Protein AF-A0A535DD35-F1 (afdb_monomer_lite)

Radius of gyration: 15.54 Å; chains: 1; bounding box: 40×18×45 Å

pLDDT: mean 91.04, std 11.99, range [48.59, 98.44]

Secondary structure (DSSP, 8-state):
-HHHHHHHHHHHHHHHHHHHHHHTT-ST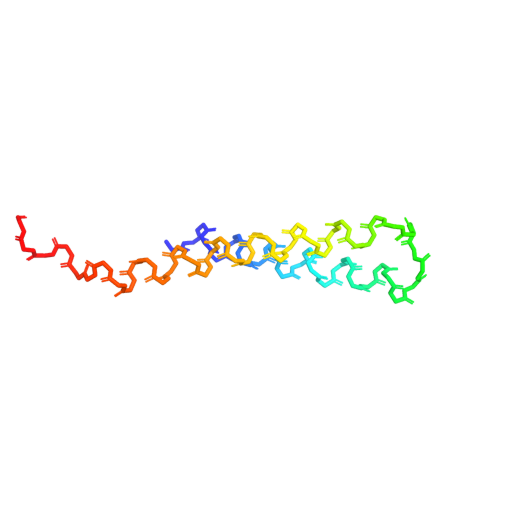THHHHHHHHHHHHHHHHHHHHHHHHHH------

Foldseek 3Di:
DVVLVVLLVQLVCQLVVLVVCVVVVHPPPVSVVSNVVSVVSNVVSVVVVVCVVVVDDPPPD

Structure (mmCIF, N/CA/C/O backbone):
data_AF-A0A535DD35-F1
#
_entry.id   AF-A0A535DD35-F1
#
loop_
_atom_site.group_PDB
_atom_site.id
_atom_site.type_symbol
_atom_site.label_atom_id
_atom_site.label_alt_id
_atom_site.label_comp_id
_atom_site.label_asym_id
_atom_site.label_entity_id
_atom_site.label_seq_id
_atom_site.pdbx_PDB_ins_code
_atom_site.Cartn_x
_atom_site.Cartn_y
_atom_site.Cartn_z
_atom_site.occupancy
_atom_site.B_iso_or_equiv
_atom_site.auth_seq_id
_atom_site.auth_comp_id
_atom_site.auth_asym_id
_atom_site.auth_atom_id
_atom_site.pdbx_PDB_model_num
ATOM 1 N N . MET A 1 1 ? -15.423 -11.924 8.547 1.00 62.22 1 MET A N 1
ATOM 2 C CA . MET A 1 1 ? -14.013 -12.376 8.558 1.00 62.22 1 MET A CA 1
ATOM 3 C C . MET A 1 1 ? -13.493 -12.817 7.183 1.00 62.22 1 MET A C 1
ATOM 5 O O . MET A 1 1 ? -12.555 -12.173 6.725 1.00 62.22 1 MET A O 1
ATOM 9 N N . PRO A 1 2 ? -14.071 -13.812 6.474 1.00 78.31 2 PRO A N 1
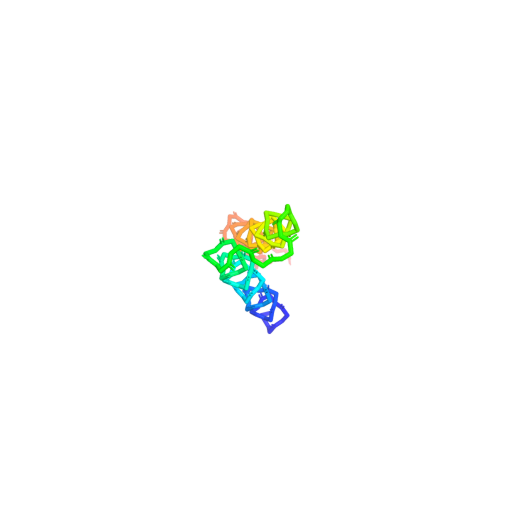ATOM 10 C CA . PRO A 1 2 ? -13.441 -14.381 5.270 1.00 78.31 2 PRO A CA 1
ATOM 11 C C . PRO A 1 2 ? -13.261 -13.365 4.134 1.00 78.31 2 PRO A C 1
ATOM 13 O O . PRO A 1 2 ? -12.195 -13.291 3.536 1.00 78.31 2 PRO A O 1
ATOM 16 N N . THR A 1 3 ? -14.248 -12.497 3.903 1.00 91.31 3 THR A N 1
ATOM 17 C CA . THR A 1 3 ? -14.200 -11.492 2.829 1.00 91.31 3 THR A CA 1
ATOM 18 C C . THR A 1 3 ? -13.056 -10.491 2.999 1.00 91.31 3 THR A C 1
ATOM 20 O O . THR A 1 3 ? -12.417 -10.116 2.023 1.00 91.31 3 THR A O 1
ATOM 23 N N . ARG A 1 4 ? -12.753 -10.072 4.234 1.00 91.75 4 ARG A N 1
ATOM 24 C CA . ARG A 1 4 ? -11.665 -9.114 4.496 1.00 91.75 4 ARG A CA 1
ATOM 25 C C . ARG A 1 4 ? -10.295 -9.748 4.297 1.00 91.75 4 ARG A C 1
ATOM 27 O O . ARG A 1 4 ? -9.404 -9.090 3.779 1.00 91.75 4 ARG A O 1
ATOM 34 N N . LEU A 1 5 ? -10.156 -11.026 4.654 1.00 93.31 5 LEU A N 1
ATOM 35 C CA . LEU A 1 5 ? -8.942 -11.796 4.392 1.00 93.31 5 LEU A CA 1
ATOM 36 C C . LEU A 1 5 ? -8.698 -11.938 2.882 1.00 93.31 5 LEU A C 1
ATOM 38 O O . LEU A 1 5 ? -7.582 -11.729 2.422 1.00 93.31 5 LEU A O 1
ATOM 42 N N . VAL A 1 6 ? -9.753 -12.222 2.109 1.00 97.06 6 VAL A N 1
ATOM 43 C CA . VAL A 1 6 ? -9.679 -12.271 0.641 1.00 97.06 6 VAL A CA 1
ATOM 44 C C . VAL A 1 6 ? -9.226 -10.923 0.082 1.00 97.06 6 VAL A C 1
ATOM 46 O O . VAL A 1 6 ? -8.293 -10.884 -0.711 1.00 97.06 6 VAL A O 1
ATOM 49 N N . TRP A 1 7 ? -9.814 -9.812 0.531 1.00 96.94 7 TRP A N 1
ATOM 50 C CA . TRP A 1 7 ? -9.401 -8.479 0.078 1.00 96.94 7 TRP A CA 1
ATOM 51 C C . TRP A 1 7 ? -7.980 -8.102 0.502 1.00 96.94 7 TRP A C 1
ATOM 53 O O . TRP A 1 7 ? -7.266 -7.488 -0.287 1.00 96.94 7 TRP A O 1
ATOM 63 N N . ALA A 1 8 ? -7.535 -8.504 1.694 1.00 96.50 8 ALA A N 1
ATOM 64 C CA . ALA A 1 8 ? -6.144 -8.339 2.113 1.00 96.50 8 ALA A CA 1
ATOM 65 C C . ALA A 1 8 ? -5.185 -9.125 1.206 1.00 96.50 8 ALA A C 1
ATOM 67 O O . ALA A 1 8 ? -4.136 -8.613 0.819 1.00 96.50 8 ALA A O 1
ATOM 68 N N . LEU A 1 9 ? -5.560 -10.348 0.821 1.00 97.62 9 LEU A N 1
ATOM 69 C CA . LEU A 1 9 ? -4.771 -11.172 -0.090 1.00 97.62 9 LEU A CA 1
ATOM 70 C C . LEU A 1 9 ? -4.740 -10.578 -1.503 1.00 97.62 9 LEU A C 1
ATOM 72 O O . LEU A 1 9 ? -3.674 -10.501 -2.104 1.00 97.62 9 LEU A O 1
ATOM 76 N N . VAL A 1 10 ? -5.873 -10.083 -2.009 1.00 98.06 10 VAL A N 1
ATOM 77 C CA . VAL A 1 10 ? -5.939 -9.354 -3.286 1.00 98.06 10 VAL A CA 1
ATOM 78 C C . VAL A 1 10 ? -5.048 -8.111 -3.248 1.00 98.06 10 VAL A C 1
ATOM 80 O O . VAL A 1 10 ? -4.265 -7.901 -4.170 1.00 98.06 10 VAL A O 1
ATOM 83 N N . ALA A 1 11 ? -5.110 -7.319 -2.174 1.00 98.25 11 ALA A N 1
ATOM 84 C CA . ALA A 1 11 ? -4.258 -6.146 -1.986 1.00 98.25 11 ALA A CA 1
ATOM 85 C C . ALA A 1 11 ? -2.767 -6.507 -2.036 1.00 98.25 11 ALA A C 1
ATOM 87 O O . ALA A 1 11 ? -2.001 -5.863 -2.754 1.00 98.25 11 ALA A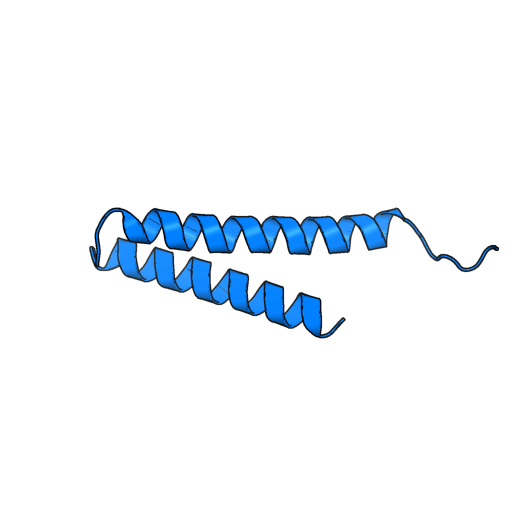 O 1
ATOM 88 N N . LEU A 1 12 ? -2.374 -7.564 -1.318 1.00 98.06 12 LEU A N 1
ATOM 89 C CA . LEU A 1 12 ? -0.999 -8.057 -1.284 1.00 98.06 12 LEU A CA 1
ATOM 90 C C . LEU A 1 12 ? -0.530 -8.514 -2.669 1.00 98.06 12 LEU A C 1
ATOM 92 O O . LEU A 1 12 ? 0.545 -8.119 -3.114 1.00 98.06 12 LEU A O 1
ATOM 96 N N . VAL A 1 13 ? -1.344 -9.312 -3.364 1.00 98.44 13 VAL A N 1
ATOM 97 C CA . VAL A 1 13 ? -1.022 -9.812 -4.706 1.00 98.44 13 VAL A CA 1
ATOM 98 C C . VAL A 1 13 ? -0.865 -8.657 -5.690 1.00 98.44 13 VAL A C 1
ATOM 100 O O . VAL A 1 13 ? 0.114 -8.635 -6.429 1.00 98.44 13 VAL A O 1
ATOM 103 N N . LEU A 1 14 ? -1.772 -7.676 -5.683 1.00 98.38 14 LEU A N 1
ATOM 104 C CA . LEU A 1 14 ? -1.675 -6.513 -6.567 1.00 98.38 14 LEU A CA 1
ATOM 105 C C . LEU A 1 14 ? -0.439 -5.669 -6.254 1.00 98.38 14 LEU A C 1
ATOM 107 O O . LEU A 1 14 ? 0.305 -5.330 -7.168 1.00 98.38 14 LEU A O 1
ATOM 111 N N . ALA A 1 15 ? -0.163 -5.383 -4.981 1.00 97.38 15 ALA A N 1
ATOM 112 C CA . ALA A 1 15 ? 1.019 -4.615 -4.602 1.00 97.38 15 ALA A CA 1
ATOM 113 C C . ALA A 1 15 ? 2.318 -5.305 -5.058 1.00 97.38 15 ALA A C 1
ATOM 115 O O . ALA A 1 15 ? 3.165 -4.666 -5.681 1.00 97.38 15 ALA A O 1
ATOM 116 N N . LEU A 1 16 ? 2.448 -6.615 -4.818 1.00 98.12 16 LEU A N 1
ATOM 117 C CA . LEU A 1 16 ? 3.613 -7.398 -5.240 1.00 98.12 16 LEU A CA 1
ATOM 118 C C . LEU A 1 16 ? 3.721 -7.507 -6.763 1.00 98.12 16 LEU A C 1
ATOM 120 O O . LEU A 1 16 ? 4.815 -7.367 -7.305 1.00 98.12 16 LEU A O 1
ATOM 124 N N . LEU A 1 17 ? 2.603 -7.723 -7.460 1.00 97.88 17 LEU A N 1
ATOM 125 C CA . LEU A 1 17 ? 2.573 -7.802 -8.918 1.00 97.88 17 LEU A CA 1
ATOM 126 C C . LEU A 1 17 ? 2.992 -6.471 -9.549 1.00 97.88 17 LEU A C 1
ATOM 128 O O . LEU A 1 17 ? 3.852 -6.456 -10.423 1.00 97.88 17 LEU A O 1
ATOM 132 N N . GLY A 1 18 ? 2.433 -5.353 -9.084 1.00 96.94 18 GLY A N 1
ATOM 133 C CA . GLY A 1 18 ? 2.808 -4.026 -9.564 1.00 96.94 18 GLY A CA 1
ATOM 134 C C . GLY A 1 18 ? 4.281 -3.719 -9.294 1.00 96.94 18 GLY A C 1
ATOM 135 O O . GLY A 1 18 ? 4.974 -3.205 -10.170 1.00 96.94 18 GLY A O 1
ATOM 136 N N . TRP A 1 19 ? 4.793 -4.109 -8.124 1.00 97.06 19 TRP A N 1
ATOM 137 C CA . TRP A 1 19 ? 6.209 -3.948 -7.792 1.00 97.06 19 TRP A CA 1
ATOM 138 C C . TRP A 1 19 ? 7.111 -4.789 -8.702 1.00 97.06 19 TRP A C 1
ATOM 140 O O . TRP A 1 19 ? 8.120 -4.302 -9.209 1.00 97.06 19 TRP A O 1
ATOM 150 N N . LEU A 1 20 ? 6.717 -6.035 -8.973 1.00 97.56 20 LEU A N 1
ATOM 151 C CA . LEU A 1 20 ? 7.411 -6.915 -9.907 1.00 97.56 20 LEU A CA 1
ATOM 152 C C . LEU A 1 20 ? 7.423 -6.334 -11.328 1.00 97.56 20 LEU A C 1
ATOM 154 O O . LEU A 1 20 ? 8.447 -6.409 -12.004 1.00 97.56 20 LEU A O 1
ATOM 158 N N . MET A 1 21 ? 6.320 -5.732 -11.781 1.00 97.19 21 MET A N 1
ATOM 159 C CA . MET A 1 21 ? 6.263 -5.056 -13.082 1.00 97.19 21 MET A CA 1
ATOM 160 C C . MET A 1 21 ? 7.268 -3.904 -13.156 1.00 97.19 21 MET A C 1
ATOM 162 O O . MET A 1 21 ? 7.991 -3.798 -14.144 1.00 97.19 21 MET A O 1
ATOM 166 N N . LEU A 1 22 ? 7.368 -3.092 -12.098 1.00 95.94 22 LEU A N 1
ATOM 167 C CA . LEU A 1 22 ? 8.323 -1.982 -12.027 1.00 95.94 22 LEU A CA 1
ATOM 168 C C . LEU A 1 22 ? 9.777 -2.469 -12.053 1.00 95.94 22 LEU A C 1
ATOM 170 O O . LEU A 1 22 ? 10.576 -1.929 -12.814 1.00 95.94 22 LEU A O 1
ATOM 174 N N . ILE A 1 23 ? 10.107 -3.514 -11.283 1.00 97.25 23 ILE A N 1
ATOM 175 C CA . ILE A 1 23 ? 11.453 -4.117 -11.272 1.00 97.25 23 ILE A CA 1
ATOM 176 C C . ILE A 1 23 ? 11.846 -4.612 -12.668 1.00 97.25 23 ILE A C 1
ATOM 178 O O . ILE A 1 23 ? 12.980 -4.418 -13.095 1.00 97.25 23 ILE A O 1
ATOM 182 N N . ASN A 1 24 ? 10.911 -5.229 -13.388 1.00 97.12 24 ASN A N 1
ATOM 183 C CA . ASN A 1 24 ? 11.168 -5.781 -14.718 1.00 97.12 24 ASN A CA 1
ATOM 184 C C . ASN A 1 24 ? 10.975 -4.763 -15.855 1.00 97.12 24 ASN A C 1
ATOM 186 O O . ASN A 1 24 ? 10.999 -5.157 -17.020 1.00 97.12 24 ASN A O 1
ATOM 190 N N . ALA A 1 25 ? 10.737 -3.482 -15.542 1.00 92.88 25 ALA A N 1
ATOM 191 C CA . ALA A 1 25 ? 10.379 -2.439 -16.509 1.00 92.88 25 ALA A CA 1
ATOM 192 C C . ALA A 1 25 ? 9.224 -2.841 -17.457 1.00 92.88 25 ALA A C 1
ATOM 194 O O . ALA A 1 25 ? 9.131 -2.384 -18.597 1.00 92.88 25 ALA A O 1
ATOM 195 N N . ALA A 1 26 ? 8.322 -3.702 -16.984 1.00 90.88 26 ALA A N 1
ATOM 196 C CA . ALA A 1 26 ? 7.220 -4.245 -17.759 1.00 90.88 26 ALA A CA 1
ATOM 197 C C . ALA A 1 26 ? 6.020 -3.289 -17.720 1.00 90.88 26 ALA A C 1
ATOM 199 O O . ALA A 1 26 ? 5.606 -2.844 -16.651 1.00 90.88 26 ALA A O 1
ATOM 200 N N . PHE A 1 27 ? 5.442 -2.992 -18.890 1.00 86.81 27 PHE A N 1
ATOM 201 C CA . PHE A 1 27 ? 4.259 -2.129 -19.057 1.00 86.81 27 PHE A CA 1
ATOM 202 C C . PHE A 1 27 ? 4.392 -0.680 -18.516 1.00 86.81 27 PHE A C 1
ATOM 204 O O . PHE A 1 27 ? 3.423 0.080 -18.506 1.00 86.81 27 PHE A O 1
ATOM 211 N N . GLY A 1 28 ? 5.598 -0.249 -18.127 1.00 90.12 28 GLY A N 1
ATOM 212 C CA . GLY A 1 28 ? 5.909 1.138 -17.774 1.00 90.12 28 GLY A CA 1
ATOM 213 C C . GLY A 1 28 ? 5.076 1.680 -16.607 1.00 90.12 28 GLY A C 1
ATOM 214 O O . GLY A 1 28 ? 5.072 1.123 -15.510 1.00 90.12 28 GLY A O 1
ATOM 215 N N . ILE A 1 29 ? 4.366 2.792 -16.843 1.00 93.00 29 ILE A N 1
ATOM 216 C CA . ILE A 1 29 ? 3.620 3.527 -15.806 1.00 93.00 29 ILE A CA 1
ATOM 217 C C . ILE A 1 29 ? 2.526 2.691 -15.125 1.00 93.00 29 ILE A C 1
ATOM 219 O O . ILE A 1 29 ? 2.167 2.964 -13.979 1.00 93.00 29 ILE A O 1
ATOM 223 N N . SER A 1 30 ? 2.013 1.647 -15.783 1.00 93.56 30 SER A N 1
ATOM 224 C CA . SER A 1 30 ? 0.949 0.815 -15.218 1.00 93.56 30 SER A CA 1
ATOM 225 C C . SER A 1 30 ? 1.381 0.079 -13.948 1.00 93.56 30 SER A C 1
ATOM 227 O O . SER A 1 30 ? 0.531 -0.212 -13.113 1.00 93.56 30 SER A O 1
ATOM 229 N N . GLY A 1 31 ? 2.679 -0.192 -13.760 1.00 95.38 31 GLY A N 1
ATOM 230 C CA . GLY A 1 31 ? 3.184 -0.802 -12.527 1.00 95.38 31 GLY A CA 1
ATOM 231 C C . GLY A 1 31 ? 2.844 0.036 -11.290 1.00 95.38 31 GLY A C 1
ATOM 232 O O . GLY A 1 31 ? 2.341 -0.496 -10.303 1.00 95.38 31 GLY A O 1
ATOM 233 N N . TYR A 1 32 ? 2.994 1.362 -11.377 1.00 96.31 32 TYR A N 1
ATOM 234 C CA . TYR A 1 32 ? 2.626 2.281 -10.294 1.00 96.31 32 TYR A CA 1
ATOM 235 C C . TYR A 1 32 ? 1.121 2.293 -10.021 1.00 96.31 32 TYR A C 1
ATOM 237 O O . TYR A 1 32 ? 0.716 2.346 -8.861 1.00 96.31 32 TYR A O 1
ATOM 245 N N . LEU A 1 33 ? 0.291 2.201 -11.067 1.00 97.25 33 LEU A N 1
ATOM 246 C CA . LEU A 1 33 ? -1.162 2.096 -10.912 1.00 97.25 33 LEU A CA 1
ATOM 247 C C . LEU A 1 33 ? -1.533 0.828 -10.135 1.00 97.25 33 LEU A C 1
ATOM 249 O O . LEU A 1 33 ? -2.300 0.893 -9.179 1.00 97.25 33 LEU A O 1
ATOM 253 N N . VAL A 1 34 ? -0.959 -0.315 -10.517 1.00 97.69 34 VAL A N 1
ATOM 254 C CA . VAL A 1 34 ? -1.238 -1.610 -9.882 1.00 97.69 34 VAL A CA 1
ATOM 255 C C . VAL A 1 34 ? -0.788 -1.611 -8.415 1.00 97.69 34 VAL A C 1
ATOM 257 O O . VAL A 1 34 ? -1.552 -2.039 -7.546 1.00 97.69 34 VAL A O 1
ATOM 260 N N . VAL A 1 35 ? 0.390 -1.047 -8.113 1.00 97.75 35 VAL A N 1
ATOM 261 C CA . VAL A 1 35 ? 0.841 -0.831 -6.726 1.00 97.75 35 VAL A CA 1
ATOM 262 C C . VAL A 1 35 ? -0.144 0.057 -5.966 1.00 97.75 35 VAL A C 1
ATOM 264 O O . VAL A 1 35 ? -0.572 -0.305 -4.872 1.00 97.75 35 VAL A O 1
ATOM 267 N N . GLY A 1 36 ? -0.540 1.194 -6.544 1.00 97.75 36 GLY A N 1
ATOM 268 C CA . GLY A 1 36 ? -1.456 2.145 -5.914 1.00 97.75 36 GLY A CA 1
ATOM 269 C C . GLY A 1 36 ? -2.814 1.531 -5.573 1.00 97.75 36 GLY A C 1
ATOM 270 O O . GLY A 1 36 ? -3.317 1.733 -4.468 1.00 97.75 36 GLY A O 1
ATOM 271 N N . VAL A 1 37 ? -3.380 0.722 -6.473 1.00 98.25 37 VAL A N 1
ATOM 272 C CA . VAL A 1 37 ? -4.629 -0.014 -6.220 1.00 98.25 37 VAL A CA 1
ATOM 273 C C . VAL A 1 37 ? -4.455 -1.003 -5.066 1.00 98.25 37 VAL A C 1
ATOM 275 O O . VAL A 1 37 ? -5.278 -1.016 -4.151 1.00 98.25 37 VAL A O 1
ATOM 278 N N . GLY A 1 38 ? -3.374 -1.791 -5.065 1.00 97.94 38 GLY A N 1
ATOM 279 C CA . GLY A 1 38 ? -3.077 -2.725 -3.975 1.00 97.94 38 GLY A CA 1
ATOM 280 C C . GLY A 1 38 ? -2.962 -2.022 -2.618 1.00 97.94 38 GLY A C 1
ATOM 281 O O . GLY A 1 38 ? -3.609 -2.425 -1.651 1.00 97.94 38 GLY A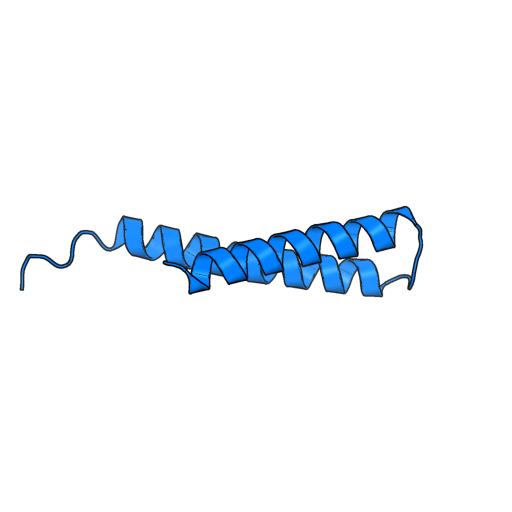 O 1
ATOM 282 N N . VAL A 1 39 ? -2.217 -0.914 -2.562 1.00 98.06 39 VAL A N 1
ATOM 283 C CA . VAL A 1 39 ? -2.064 -0.088 -1.352 1.00 98.06 39 VAL A CA 1
ATOM 284 C C . VAL A 1 39 ? -3.405 0.494 -0.897 1.00 98.06 39 VAL A C 1
ATOM 286 O O . VAL A 1 39 ? -3.726 0.420 0.288 1.00 98.06 39 VAL A O 1
ATOM 289 N N . GLY A 1 40 ? -4.221 1.020 -1.815 1.00 98.19 40 GLY A N 1
ATOM 290 C CA . GLY A 1 40 ? -5.534 1.583 -1.494 1.00 98.19 40 GLY A CA 1
ATOM 291 C C . GLY A 1 40 ? -6.483 0.562 -0.860 1.00 98.19 40 GLY A C 1
ATOM 292 O O . GLY A 1 40 ? -7.097 0.844 0.171 1.00 98.19 40 GLY A O 1
ATOM 293 N N . ILE A 1 41 ? -6.552 -0.650 -1.421 1.00 97.88 41 ILE A N 1
ATOM 294 C CA . ILE A 1 41 ? -7.340 -1.751 -0.844 1.00 97.88 41 ILE A CA 1
ATOM 295 C C . ILE A 1 41 ? -6.789 -2.123 0.539 1.00 97.88 41 ILE A C 1
ATOM 297 O O . ILE A 1 41 ? -7.561 -2.264 1.487 1.00 97.88 41 ILE A O 1
ATOM 301 N N . GLY A 1 42 ? -5.464 -2.237 0.678 1.00 97.00 42 GLY A N 1
ATOM 302 C CA . GLY A 1 42 ? -4.809 -2.530 1.955 1.00 97.00 42 GLY A CA 1
ATOM 303 C C . GLY A 1 42 ? -5.175 -1.522 3.048 1.00 97.00 42 GLY A C 1
ATOM 304 O O . GLY A 1 42 ? -5.601 -1.918 4.134 1.00 97.00 42 GLY A O 1
ATOM 305 N N . CYS A 1 43 ? -5.107 -0.223 2.742 1.00 97.94 43 CYS A N 1
ATOM 306 C CA . CYS A 1 43 ? -5.514 0.840 3.662 1.00 97.94 43 CYS A CA 1
ATOM 307 C C . CYS A 1 43 ? -6.991 0.730 4.060 1.00 97.94 43 CYS A C 1
ATOM 309 O O . CYS A 1 43 ? -7.313 0.872 5.239 1.00 97.94 43 CYS A O 1
ATOM 311 N N .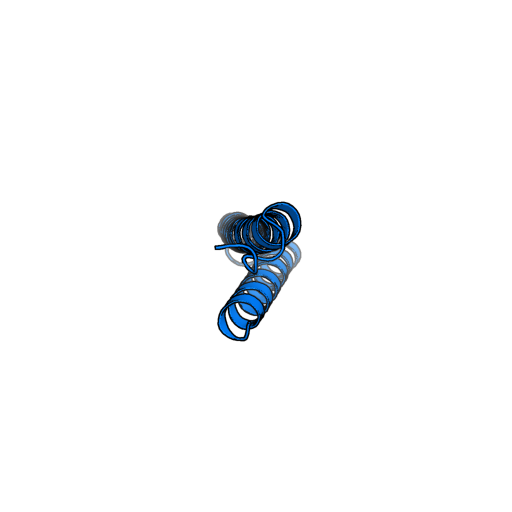 ALA A 1 44 ? -7.888 0.435 3.114 1.00 97.12 44 ALA A N 1
ATOM 312 C CA . ALA A 1 44 ? -9.309 0.260 3.410 1.00 97.12 44 ALA A CA 1
ATOM 313 C C . ALA A 1 44 ? -9.565 -0.935 4.345 1.00 97.12 44 ALA A C 1
ATOM 315 O O . ALA A 1 44 ? -10.345 -0.824 5.294 1.00 97.12 44 ALA A O 1
ATOM 316 N N . VAL A 1 45 ? -8.881 -2.064 4.129 1.00 96.31 45 VAL A N 1
ATOM 317 C CA . VAL A 1 45 ? -8.996 -3.242 5.004 1.00 96.31 45 VAL A CA 1
ATOM 318 C C . VAL A 1 45 ? -8.478 -2.933 6.409 1.00 96.31 45 VAL A C 1
ATOM 320 O O . VAL A 1 45 ? -9.168 -3.231 7.384 1.00 96.31 45 VAL A O 1
ATOM 323 N N . ILE A 1 46 ? -7.304 -2.303 6.525 1.00 95.88 46 ILE A N 1
ATOM 324 C CA . ILE A 1 46 ? -6.723 -1.915 7.818 1.00 95.88 46 ILE A CA 1
ATOM 325 C C . ILE A 1 46 ? -7.647 -0.939 8.548 1.00 95.88 46 ILE A C 1
ATOM 327 O O . ILE A 1 46 ? -7.953 -1.157 9.716 1.00 95.88 46 ILE A O 1
ATOM 331 N N . GLY A 1 47 ? -8.145 0.094 7.864 1.00 95.19 47 GLY A N 1
ATOM 332 C CA . GLY A 1 47 ? -9.079 1.060 8.444 1.00 95.19 47 GLY A CA 1
ATOM 333 C C . GLY A 1 47 ? -10.366 0.400 8.935 1.00 95.19 47 GLY A C 1
ATOM 334 O O . GLY A 1 47 ? -10.852 0.717 10.015 1.00 95.19 47 GLY A O 1
ATOM 335 N N . SER A 1 48 ? -10.877 -0.584 8.195 1.00 93.19 48 SER A N 1
ATOM 336 C CA . SER A 1 48 ? -12.050 -1.358 8.600 1.00 93.19 48 SER A CA 1
ATOM 337 C C . SER A 1 48 ? -11.792 -2.225 9.842 1.00 93.19 48 SER A C 1
ATOM 339 O O . SER A 1 48 ? -12.664 -2.325 10.701 1.00 93.19 48 SER A O 1
ATOM 341 N N . LEU A 1 49 ? -10.608 -2.835 9.970 1.00 92.00 49 LEU A N 1
ATOM 342 C CA . LEU A 1 49 ? -10.218 -3.589 11.171 1.00 92.00 49 LEU A CA 1
ATOM 343 C C . LEU A 1 49 ? -9.999 -2.670 12.377 1.00 92.00 49 LEU A C 1
ATOM 345 O O . LEU A 1 49 ? -10.446 -2.982 13.477 1.00 92.00 49 LEU A O 1
ATOM 349 N N . ALA A 1 50 ? -9.343 -1.529 12.162 1.00 93.06 50 ALA A N 1
ATOM 350 C CA . ALA A 1 50 ? -9.131 -0.523 13.193 1.00 93.06 50 ALA A CA 1
ATOM 351 C C . ALA A 1 50 ? -10.467 0.036 13.695 1.00 93.06 50 ALA A C 1
ATOM 353 O O . ALA A 1 50 ? -10.659 0.154 14.901 1.00 93.06 50 ALA A O 1
ATOM 354 N N . HIS A 1 51 ? -11.409 0.316 12.790 1.00 91.88 51 HIS A N 1
ATOM 355 C CA . HIS A 1 51 ? -12.752 0.760 13.151 1.00 91.88 51 HIS A CA 1
ATOM 356 C C . HIS A 1 51 ? -13.463 -0.255 14.050 1.00 91.88 51 HIS A C 1
ATOM 358 O O . HIS A 1 51 ? -13.990 0.135 15.085 1.00 91.88 51 HIS A O 1
ATOM 364 N N . ASP A 1 52 ? -13.421 -1.547 13.711 1.00 89.56 52 ASP A N 1
ATOM 365 C CA . ASP A 1 52 ? -14.039 -2.591 14.538 1.00 89.56 52 ASP A CA 1
ATOM 366 C C . ASP A 1 52 ? -13.362 -2.718 15.913 1.00 89.56 52 ASP A C 1
ATOM 368 O O . ASP A 1 52 ? -14.042 -2.881 16.922 1.00 89.56 52 ASP A O 1
ATOM 372 N N . ALA A 1 53 ? -12.030 -2.608 15.969 1.00 87.75 53 ALA A N 1
ATOM 373 C CA . ALA A 1 53 ? -11.283 -2.647 17.226 1.00 87.75 53 ALA A CA 1
ATOM 374 C C . ALA A 1 53 ? -11.597 -1.441 18.132 1.00 87.75 53 ALA A C 1
ATOM 376 O O . ALA A 1 53 ? -11.676 -1.585 19.350 1.00 87.75 53 ALA A O 1
ATOM 377 N N . LEU A 1 54 ? -11.795 -0.260 17.537 1.00 91.56 54 LEU A N 1
ATOM 378 C CA . LEU A 1 54 ? -12.118 0.988 18.235 1.00 91.56 54 LEU A CA 1
ATOM 379 C C . LEU A 1 54 ? -13.597 1.082 18.634 1.00 91.56 54 LEU A C 1
ATOM 381 O O . LEU A 1 54 ? -13.910 1.692 19.652 1.00 91.56 54 LEU A O 1
ATOM 385 N N . ALA A 1 55 ? -14.506 0.497 17.850 1.00 87.62 55 ALA A N 1
ATOM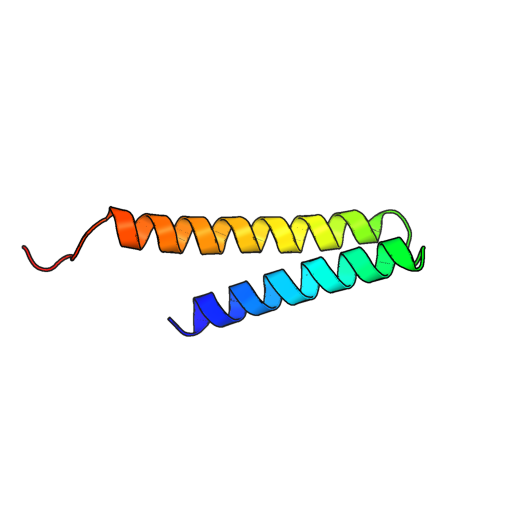 386 C CA . ALA A 1 55 ? -15.947 0.557 18.093 1.00 87.62 55 ALA A CA 1
ATOM 387 C C . ALA A 1 55 ? -16.397 -0.246 19.329 1.00 87.62 55 ALA A C 1
ATOM 389 O O . ALA A 1 55 ? -17.517 -0.051 19.800 1.00 87.62 55 ALA A O 1
ATOM 390 N N . GLY A 1 56 ? -15.527 -1.101 19.878 1.00 70.50 56 GLY A N 1
ATOM 391 C CA . GLY A 1 56 ? -15.793 -1.900 21.072 1.00 70.50 56 GLY A CA 1
ATOM 392 C C . GLY A 1 56 ? -16.884 -2.971 20.878 1.00 70.50 56 GLY A C 1
ATOM 393 O O . GLY A 1 56 ? -17.588 -2.994 19.864 1.00 70.50 56 GLY A O 1
ATOM 394 N N . PRO A 1 57 ? -17.040 -3.904 21.834 1.00 67.38 57 PRO A N 1
ATOM 395 C CA . PRO A 1 57 ? -18.045 -4.955 21.738 1.00 67.38 57 PRO A CA 1
ATOM 396 C C . PRO A 1 57 ? -19.468 -4.374 21.787 1.00 67.38 57 PRO A C 1
ATOM 398 O O . PRO A 1 57 ? -19.850 -3.721 22.757 1.00 67.38 57 PRO A O 1
ATOM 401 N N . ARG A 1 58 ? -20.285 -4.635 20.757 1.00 65.25 58 ARG A N 1
ATOM 402 C CA . ARG A 1 58 ? -21.707 -4.228 20.658 1.00 65.25 58 ARG A CA 1
ATOM 403 C C . ARG A 1 58 ? -22.646 -4.949 21.651 1.00 65.25 58 ARG A C 1
ATOM 405 O O . ARG A 1 58 ? -23.836 -5.071 21.400 1.00 65.25 58 ARG A O 1
ATOM 412 N N . GLU A 1 59 ? -22.145 -5.435 22.777 1.00 53.78 59 GLU A N 1
ATOM 413 C CA . GLU A 1 59 ? -22.870 -6.280 23.744 1.00 53.78 59 GLU A CA 1
ATOM 414 C C . GLU A 1 59 ? -23.547 -5.476 24.879 1.00 53.78 59 GLU A C 1
ATOM 416 O O . GLU A 1 59 ? -23.741 -5.975 25.982 1.00 53.78 59 GLU A O 1
ATOM 421 N N . ARG A 1 60 ? -23.945 -4.219 24.626 1.00 53.41 60 ARG A N 1
ATOM 422 C CA . ARG A 1 60 ? -24.664 -3.377 25.610 1.00 53.41 60 ARG A CA 1
ATOM 423 C C . ARG A 1 60 ? -25.891 -2.630 25.072 1.00 53.41 60 ARG A C 1
ATOM 425 O O . ARG A 1 60 ? -26.160 -1.522 25.532 1.00 53.41 60 ARG A O 1
ATOM 432 N N . LEU A 1 61 ? -26.647 -3.213 24.143 1.00 48.59 61 LEU A N 1
ATOM 433 C CA . LEU A 1 61 ? -28.009 -2.752 23.831 1.00 48.59 61 LEU A CA 1
ATOM 434 C C . LEU A 1 61 ? -28.947 -3.941 23.639 1.00 48.59 61 LEU A C 1
ATOM 436 O O . LEU A 1 61 ? -28.615 -4.801 22.795 1.00 48.59 61 LEU A O 1
#

Sequence (61 aa):
MPTRLVWALVALVLALLGWLMLINAAFGISGYLVVGVGVGIGCAVIGSLAHDALAGPRERL